Protein AF-A0A760VN78-F1 (afdb_monomer_lite)

Organism: Salmonella enterica (NCBI:txid28901)

pLDDT: mean 89.47, std 11.07, range [56.03, 98.0]

InterPro domains:
  IPR010994 RuvA domain 2-like [SSF47781] (1-103)

Structure (mmCIF, N/CA/C/O backbone):
data_AF-A0A760VN78-F1
#
_entry.id   AF-A0A760VN78-F1
#
loop_
_atom_site.group_PDB
_atom_site.id
_atom_site.type_symbol
_atom_site.label_atom_id
_atom_site.label_alt_id
_atom_site.label_comp_id
_atom_site.label_asym_id
_atom_site.label_entity_id
_atom_site.label_seq_id
_atom_site.pdbx_PDB_ins_code
_atom_site.Cartn_x
_atom_site.Cartn_y
_atom_site.Cartn_z
_atom_site.occupancy
_atom_site.B_iso_or_equiv
_atom_site.auth_seq_id
_atom_site.auth_comp_id
_atom_site.auth_asym_id
_atom_site.auth_atom_id
_atom_site.pdbx_PDB_model_num
ATOM 1 N N . ALA A 1 1 ? 9.417 -12.434 -15.288 1.00 62.22 1 ALA A N 1
ATOM 2 C CA . ALA A 1 1 ? 10.296 -11.330 -14.841 1.00 62.22 1 ALA A CA 1
ATOM 3 C C . ALA A 1 1 ? 10.685 -10.469 -16.041 1.00 62.22 1 ALA A C 1
ATOM 5 O O . ALA A 1 1 ? 10.867 -11.030 -17.114 1.00 62.22 1 ALA A O 1
ATOM 6 N N . LEU A 1 2 ? 10.800 -9.146 -15.868 1.00 68.19 2 LEU A N 1
ATOM 7 C CA . LEU A 1 2 ? 11.227 -8.212 -16.921 1.00 68.19 2 LEU A CA 1
ATOM 8 C C . LEU A 1 2 ? 12.751 -8.306 -17.143 1.00 68.19 2 LEU A C 1
ATOM 10 O O . LEU A 1 2 ? 13.520 -8.241 -16.182 1.00 68.19 2 LEU A O 1
ATOM 14 N N . THR A 1 3 ? 13.191 -8.458 -18.392 1.00 73.38 3 THR A N 1
ATOM 15 C CA . THR A 1 3 ? 14.614 -8.579 -18.771 1.00 73.38 3 THR A CA 1
ATOM 16 C C . THR A 1 3 ? 15.136 -7.313 -19.455 1.00 73.38 3 THR A C 1
ATOM 18 O O . THR A 1 3 ? 14.365 -6.543 -20.026 1.00 73.38 3 THR A O 1
ATOM 21 N N . SER A 1 4 ? 16.458 -7.100 -19.437 1.00 67.50 4 SER A N 1
ATOM 22 C CA . SER A 1 4 ? 17.090 -5.980 -20.160 1.00 67.50 4 SER A CA 1
ATOM 23 C C . SER A 1 4 ? 16.782 -6.025 -21.666 1.00 67.50 4 SER A C 1
ATOM 25 O O . SER A 1 4 ? 16.443 -5.007 -22.266 1.00 67.50 4 SER A O 1
ATOM 27 N N . ALA A 1 5 ? 16.782 -7.227 -22.256 1.00 69.25 5 ALA A N 1
ATOM 28 C CA . ALA A 1 5 ? 16.433 -7.441 -23.660 1.00 69.25 5 ALA A CA 1
ATOM 29 C C . ALA A 1 5 ? 14.983 -7.032 -23.981 1.00 69.25 5 ALA A C 1
ATOM 31 O O . ALA A 1 5 ? 14.736 -6.413 -25.012 1.00 69.25 5 ALA A O 1
ATOM 32 N N . GLN A 1 6 ? 14.028 -7.309 -23.085 1.00 71.62 6 GLN A N 1
ATOM 33 C CA . GLN A 1 6 ? 12.641 -6.856 -23.250 1.00 71.62 6 GLN A CA 1
ATOM 34 C C . GLN A 1 6 ? 12.526 -5.328 -23.198 1.00 71.62 6 GLN A C 1
ATOM 36 O O . GLN A 1 6 ? 11.786 -4.759 -23.989 1.00 71.62 6 GLN A O 1
ATOM 41 N N . ILE A 1 7 ? 13.288 -4.658 -22.326 1.00 68.62 7 ILE A N 1
ATOM 42 C CA . ILE A 1 7 ? 13.304 -3.187 -22.234 1.00 68.62 7 ILE A CA 1
ATOM 43 C C . ILE A 1 7 ? 13.928 -2.560 -23.489 1.00 68.62 7 ILE A C 1
ATOM 45 O O . ILE A 1 7 ? 13.421 -1.561 -23.992 1.00 68.62 7 ILE A O 1
ATOM 49 N N . ALA A 1 8 ? 15.005 -3.147 -24.018 1.00 67.12 8 ALA A N 1
ATOM 50 C CA . ALA A 1 8 ? 15.683 -2.662 -25.222 1.00 67.12 8 ALA A CA 1
ATOM 51 C C . ALA A 1 8 ? 14.812 -2.734 -26.492 1.00 67.12 8 ALA A C 1
ATOM 53 O O . ALA A 1 8 ? 15.081 -2.011 -27.452 1.00 67.12 8 ALA A O 1
ATOM 54 N N . ASN A 1 9 ? 13.783 -3.586 -26.488 1.00 72.12 9 ASN A N 1
ATOM 55 C CA . ASN A 1 9 ? 12.858 -3.781 -27.604 1.00 72.12 9 ASN A CA 1
ATOM 56 C C . ASN A 1 9 ? 11.570 -2.943 -27.490 1.00 72.12 9 ASN A C 1
ATOM 58 O O . ASN A 1 9 ? 10.733 -2.999 -28.389 1.00 72.12 9 ASN A O 1
ATOM 62 N N . THR A 1 10 ? 11.396 -2.158 -26.421 1.00 70.56 10 THR A N 1
ATOM 63 C CA . THR A 1 10 ? 10.212 -1.307 -26.243 1.00 70.56 10 THR A CA 1
ATOM 64 C C . THR A 1 10 ? 10.375 0.015 -27.016 1.00 70.56 10 THR A C 1
ATOM 66 O O . THR A 1 10 ? 11.353 0.735 -26.785 1.00 70.56 10 THR A O 1
ATOM 69 N N . PRO A 1 11 ? 9.432 0.387 -27.908 1.00 64.69 11 PRO A N 1
ATOM 70 C CA . PRO A 1 11 ? 9.476 1.658 -28.632 1.00 64.69 11 PRO A CA 1
ATOM 71 C C . PRO A 1 11 ? 9.586 2.854 -27.675 1.00 64.69 11 PRO A C 1
ATOM 73 O O . PRO A 1 11 ? 8.868 2.927 -26.681 1.00 64.69 11 PRO A O 1
ATOM 76 N N . GLY A 1 12 ? 10.498 3.788 -27.961 1.00 64.06 12 GLY A N 1
ATOM 77 C CA . GLY A 1 12 ? 10.755 4.962 -27.113 1.00 64.06 12 GLY A CA 1
ATOM 78 C C . GLY A 1 12 ? 11.878 4.797 -26.079 1.00 64.06 12 GLY A C 1
ATOM 79 O O . GLY A 1 12 ? 12.279 5.783 -25.463 1.00 64.06 12 GLY A O 1
ATOM 80 N N . PHE A 1 13 ? 12.458 3.601 -25.924 1.00 62.81 13 PHE A N 1
ATOM 81 C CA . PHE A 1 13 ? 13.640 3.385 -25.085 1.00 62.81 13 PHE A CA 1
ATOM 82 C C . PHE A 1 13 ? 14.924 3.360 -25.927 1.00 62.81 13 PHE A C 1
ATOM 84 O O . PHE A 1 13 ? 15.080 2.551 -26.839 1.00 62.81 13 PHE A O 1
ATOM 91 N N . ALA A 1 14 ? 15.881 4.244 -25.624 1.00 65.31 14 ALA A N 1
ATOM 92 C CA . ALA A 1 14 ? 17.190 4.216 -26.277 1.00 65.31 14 ALA A CA 1
ATOM 93 C C . ALA A 1 14 ? 17.936 2.923 -25.903 1.00 65.31 14 ALA A C 1
ATOM 95 O O . ALA A 1 14 ? 18.126 2.652 -24.714 1.00 65.31 14 ALA A O 1
ATOM 96 N N . LYS A 1 15 ? 18.412 2.156 -26.899 1.00 62.31 15 LYS A N 1
ATOM 97 C CA . LYS A 1 15 ? 19.104 0.863 -26.698 1.00 62.31 15 LYS A CA 1
ATOM 98 C C . LYS A 1 15 ? 20.218 0.928 -25.639 1.00 62.31 15 LYS A C 1
ATOM 100 O O . LYS A 1 15 ? 20.324 0.018 -24.821 1.00 62.31 15 LYS A O 1
ATOM 105 N N . GLY A 1 16 ? 20.964 2.037 -25.579 1.00 68.69 16 GLY A N 1
ATOM 106 C CA . GLY A 1 16 ? 22.043 2.260 -24.604 1.00 68.69 16 GLY A CA 1
ATOM 107 C C . GLY A 1 16 ? 21.611 2.526 -23.152 1.00 68.69 16 GLY A C 1
ATOM 108 O O . GLY A 1 16 ? 22.458 2.524 -22.268 1.00 68.69 16 GLY A O 1
ATOM 109 N N . LYS A 1 17 ? 20.318 2.751 -22.870 1.00 74.19 17 LYS A N 1
ATOM 110 C CA . LYS A 1 17 ? 19.794 3.005 -21.508 1.00 74.19 17 LYS A CA 1
ATOM 111 C C . LYS A 1 17 ? 19.056 1.809 -20.896 1.00 74.19 17 LYS A C 1
ATOM 113 O O . LYS A 1 17 ? 18.655 1.869 -19.734 1.00 74.19 17 LYS A O 1
ATOM 118 N N . SER A 1 18 ? 18.887 0.726 -21.653 1.00 74.75 18 SER A N 1
ATOM 119 C CA . SER A 1 18 ? 18.138 -0.473 -21.250 1.00 74.75 18 SER A CA 1
ATOM 120 C C . SER A 1 18 ? 18.649 -1.090 -19.942 1.00 74.75 18 SER A C 1
ATOM 122 O O . SER A 1 18 ? 17.858 -1.353 -19.038 1.00 74.75 18 SER A O 1
ATOM 124 N N . GLU A 1 19 ? 19.967 -1.213 -19.774 1.00 76.31 19 GLU A N 1
ATOM 125 C CA . GLU A 1 19 ? 20.576 -1.737 -18.546 1.00 76.31 19 GLU A CA 1
ATOM 126 C C . GLU A 1 19 ? 20.340 -0.839 -17.330 1.00 76.31 19 GLU A C 1
ATOM 128 O O . GLU A 1 19 ? 20.046 -1.324 -16.237 1.00 76.31 19 GLU A O 1
ATOM 133 N N . GLN A 1 20 ? 20.449 0.483 -17.499 1.00 81.50 20 GLN A N 1
ATOM 134 C CA . GLN A 1 20 ? 20.178 1.430 -16.419 1.00 81.50 20 GLN A CA 1
ATOM 135 C C . GLN A 1 20 ? 18.728 1.306 -15.956 1.00 81.50 20 GLN A C 1
ATOM 137 O O . GLN A 1 20 ? 18.467 1.265 -14.756 1.00 81.50 20 GLN A O 1
ATOM 142 N N . ILE A 1 21 ? 17.799 1.201 -16.898 1.00 81.25 21 ILE A N 1
ATOM 143 C CA . ILE A 1 21 ? 16.372 1.061 -16.619 1.00 81.25 21 ILE A CA 1
ATOM 144 C C . ILE A 1 21 ? 16.085 -0.287 -15.956 1.00 81.25 21 ILE A C 1
ATOM 146 O O . ILE A 1 21 ? 15.378 -0.336 -14.953 1.00 81.25 21 ILE A O 1
ATOM 150 N N . TRP A 1 22 ? 16.705 -1.367 -16.430 1.00 80.56 22 TRP A N 1
ATOM 151 C CA . TRP A 1 22 ? 16.623 -2.678 -15.790 1.00 80.56 22 TRP A CA 1
ATOM 152 C C . TRP A 1 22 ? 17.121 -2.642 -14.336 1.00 80.56 22 TRP A C 1
ATOM 154 O O . TRP A 1 22 ? 16.455 -3.163 -13.438 1.00 80.56 22 TRP A O 1
ATOM 164 N N . ARG A 1 23 ? 18.244 -1.959 -14.068 1.00 84.69 23 ARG A N 1
ATOM 165 C CA . ARG A 1 23 ? 18.735 -1.735 -12.698 1.00 84.69 23 ARG A CA 1
ATOM 166 C C . ARG A 1 23 ? 17.711 -0.979 -11.851 1.00 84.69 23 ARG A C 1
ATOM 168 O O . ARG A 1 23 ? 17.447 -1.402 -10.729 1.00 84.69 23 ARG A O 1
ATOM 175 N N . GLN A 1 24 ? 17.096 0.081 -12.380 1.00 85.56 24 GLN A N 1
ATOM 176 C CA . GLN A 1 24 ? 16.063 0.838 -11.660 1.00 85.56 24 GLN A CA 1
ATOM 177 C C . GLN A 1 24 ? 14.823 -0.012 -11.352 1.00 85.56 24 GLN A C 1
ATOM 179 O O . GLN A 1 24 ? 14.321 0.030 -10.230 1.00 85.56 24 GLN A O 1
ATOM 184 N N . PHE A 1 25 ? 14.378 -0.860 -12.283 1.00 84.06 25 PHE A N 1
ATOM 185 C CA . PHE A 1 25 ? 13.295 -1.810 -12.016 1.00 84.06 25 PHE A CA 1
ATOM 186 C C . PHE A 1 25 ? 13.649 -2.782 -10.888 1.00 84.06 25 PHE A C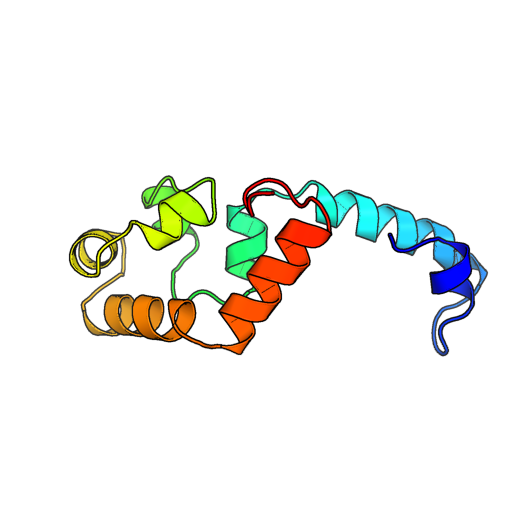 1
ATOM 188 O O . PHE A 1 25 ? 12.846 -2.993 -9.981 1.00 84.06 25 PHE A O 1
ATOM 195 N N . ASN A 1 26 ? 14.862 -3.338 -10.882 1.00 85.81 26 ASN A N 1
ATOM 196 C CA . ASN A 1 26 ? 15.297 -4.220 -9.797 1.00 85.81 26 ASN A CA 1
ATOM 197 C C . ASN A 1 26 ? 15.383 -3.505 -8.444 1.00 85.81 26 ASN A C 1
ATOM 199 O O . ASN A 1 26 ? 15.053 -4.105 -7.422 1.00 85.81 26 ASN A O 1
ATOM 203 N N . LEU A 1 27 ? 15.787 -2.232 -8.424 1.00 88.31 27 LEU A N 1
ATOM 204 C CA . LEU A 1 27 ? 15.779 -1.414 -7.209 1.00 88.31 27 LEU A CA 1
ATOM 205 C C . LEU A 1 27 ? 14.353 -1.138 -6.719 1.00 88.31 27 LEU A C 1
ATOM 207 O O . LEU A 1 27 ? 14.105 -1.198 -5.514 1.00 88.31 27 LEU A O 1
ATOM 211 N N . ALA A 1 28 ? 13.408 -0.889 -7.629 1.00 88.56 28 ALA A N 1
ATOM 212 C CA . ALA A 1 28 ? 11.999 -0.693 -7.294 1.00 88.56 28 ALA A CA 1
ATOM 213 C C . ALA A 1 28 ? 11.387 -1.943 -6.632 1.00 88.56 28 ALA A C 1
ATOM 215 O O . ALA A 1 28 ? 10.666 -1.837 -5.643 1.00 88.56 28 ALA A O 1
ATOM 216 N N . ARG A 1 29 ? 11.748 -3.146 -7.098 1.00 90.12 29 ARG A N 1
ATOM 217 C CA . ARG A 1 29 ? 11.270 -4.418 -6.517 1.00 90.12 29 ARG A CA 1
ATOM 218 C C . ARG A 1 29 ? 11.709 -4.652 -5.070 1.00 90.12 29 ARG A C 1
ATOM 220 O O . ARG A 1 29 ? 11.066 -5.423 -4.369 1.00 90.12 29 ARG A O 1
ATOM 227 N N . ARG A 1 30 ? 12.786 -3.999 -4.626 1.00 90.50 30 ARG A N 1
ATOM 228 C CA . ARG A 1 30 ? 13.326 -4.101 -3.258 1.00 90.50 30 ARG A CA 1
ATOM 229 C C . ARG A 1 30 ? 12.795 -3.022 -2.315 1.00 90.50 30 ARG A C 1
ATOM 231 O O . ARG A 1 30 ? 13.214 -2.966 -1.163 1.00 90.50 30 ARG A O 1
ATOM 238 N N . GLN A 1 31 ? 11.930 -2.133 -2.801 1.00 94.19 31 GLN A N 1
ATOM 239 C CA . GLN A 1 31 ? 11.353 -1.085 -1.967 1.00 94.19 31 GLN A CA 1
ATOM 240 C C . GLN A 1 31 ? 10.434 -1.675 -0.897 1.00 94.19 31 GLN A C 1
ATOM 242 O O . GLN A 1 31 ? 9.865 -2.752 -1.069 1.00 94.19 31 GLN A O 1
ATOM 247 N N . SER A 1 32 ? 10.289 -0.947 0.210 1.00 94.31 32 SER A N 1
ATOM 248 C CA . SER A 1 32 ? 9.434 -1.367 1.316 1.00 94.31 32 SER A CA 1
ATOM 249 C C . SER A 1 32 ? 7.963 -1.438 0.905 1.00 94.31 32 SER A C 1
ATOM 251 O O . SER A 1 32 ? 7.506 -0.695 0.031 1.00 94.31 32 SER A O 1
ATOM 253 N N . PHE A 1 33 ? 7.201 -2.282 1.603 1.00 95.56 33 PHE A N 1
ATOM 254 C CA . PHE A 1 33 ? 5.751 -2.392 1.443 1.00 95.56 33 PHE A CA 1
ATOM 255 C C . PHE A 1 33 ? 5.055 -1.022 1.491 1.00 95.56 33 PHE A C 1
ATOM 257 O O . PHE A 1 33 ? 4.281 -0.683 0.602 1.00 95.56 33 PHE A O 1
ATOM 264 N N . THR A 1 34 ? 5.409 -0.172 2.460 1.00 94.50 34 THR A N 1
ATOM 265 C CA . THR A 1 34 ? 4.840 1.177 2.587 1.00 94.50 34 THR A CA 1
ATOM 266 C C . THR A 1 34 ? 5.047 2.032 1.335 1.00 94.50 34 THR A C 1
ATOM 268 O O . THR A 1 34 ? 4.159 2.795 0.961 1.00 94.50 34 THR A O 1
ATOM 271 N N . ARG A 1 35 ? 6.198 1.906 0.659 1.00 94.62 35 ARG A N 1
ATOM 272 C CA . ARG A 1 35 ? 6.471 2.661 -0.570 1.00 94.62 35 ARG A CA 1
ATOM 273 C C . ARG A 1 35 ? 5.627 2.161 -1.739 1.00 94.62 35 ARG A C 1
ATOM 275 O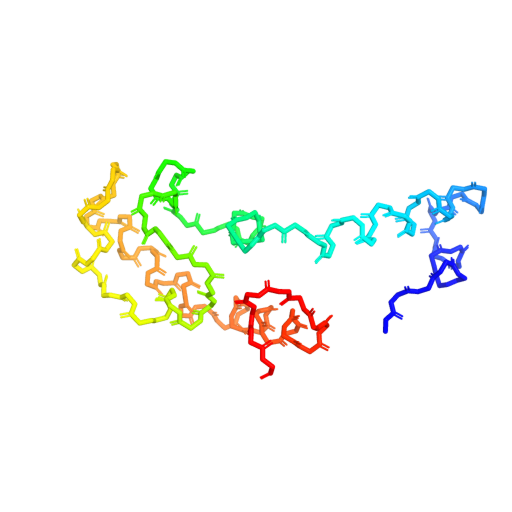 O . ARG A 1 35 ? 5.164 2.975 -2.532 1.00 94.62 35 ARG A O 1
ATOM 282 N N . TRP A 1 36 ? 5.390 0.855 -1.817 1.00 96.06 36 TRP A N 1
ATOM 283 C CA . TRP A 1 36 ? 4.473 0.279 -2.799 1.00 96.06 36 TRP A CA 1
ATOM 284 C C . TRP A 1 36 ? 3.040 0.754 -2.591 1.00 96.06 36 TRP A C 1
ATOM 286 O O . TRP A 1 36 ? 2.418 1.233 -3.529 1.00 96.06 36 TRP A O 1
ATOM 296 N N . ILE A 1 37 ? 2.542 0.707 -1.359 1.00 96.56 37 ILE A N 1
ATOM 297 C CA . ILE A 1 37 ? 1.175 1.128 -1.038 1.00 96.56 37 ILE A CA 1
ATOM 298 C C . ILE A 1 37 ? 0.959 2.625 -1.292 1.00 96.56 37 ILE A C 1
ATOM 300 O O . ILE A 1 37 ? -0.088 3.022 -1.797 1.00 96.56 37 ILE A O 1
ATOM 304 N N . MET A 1 38 ? 1.970 3.454 -1.024 1.00 95.62 38 MET A N 1
ATOM 305 C CA . MET A 1 38 ? 1.945 4.871 -1.393 1.00 95.62 38 MET A CA 1
ATOM 306 C C . MET A 1 38 ? 1.895 5.071 -2.915 1.00 95.62 38 MET A C 1
ATOM 308 O O . MET A 1 38 ? 1.131 5.900 -3.392 1.00 95.62 38 MET A O 1
ATOM 312 N N . ALA A 1 39 ? 2.667 4.297 -3.685 1.00 94.94 39 ALA A N 1
ATOM 313 C CA . ALA A 1 39 ? 2.635 4.349 -5.149 1.00 94.94 39 ALA A CA 1
ATOM 314 C C . ALA A 1 39 ? 1.314 3.827 -5.745 1.00 94.94 39 ALA A C 1
ATOM 316 O O . ALA A 1 39 ? 0.959 4.191 -6.861 1.00 94.94 39 ALA A O 1
ATOM 317 N N . MET A 1 40 ? 0.585 2.995 -4.997 1.00 95.62 40 MET A N 1
ATOM 318 C CA . MET A 1 40 ? -0.763 2.523 -5.328 1.00 95.62 40 MET A CA 1
ATOM 319 C C . MET A 1 40 ? -1.869 3.515 -4.915 1.00 95.62 40 MET A C 1
ATOM 321 O O . MET A 1 40 ? -3.046 3.167 -4.982 1.00 95.62 40 MET A O 1
ATOM 325 N N . ASP A 1 41 ? -1.499 4.726 -4.489 1.00 95.38 41 ASP A N 1
ATOM 326 C CA . ASP A 1 41 ? -2.396 5.836 -4.147 1.00 95.38 41 ASP A CA 1
ATOM 327 C C . ASP A 1 41 ? -3.398 5.518 -3.024 1.00 95.38 41 ASP A C 1
ATOM 329 O O . ASP A 1 41 ? -4.582 5.855 -3.084 1.00 95.38 41 ASP A O 1
ATOM 333 N N . ILE A 1 42 ? -2.927 4.845 -1.965 1.00 97.31 42 ILE A N 1
ATOM 334 C CA . ILE A 1 42 ? -3.741 4.699 -0.755 1.00 97.31 42 ILE A CA 1
ATOM 335 C C . ILE A 1 42 ? -4.123 6.094 -0.217 1.00 97.31 42 ILE A C 1
ATOM 337 O O . ILE A 1 42 ? -3.267 6.979 -0.125 1.00 97.31 42 ILE A O 1
ATOM 341 N N . PRO A 1 43 ? -5.368 6.318 0.238 1.00 97.00 43 PRO A N 1
ATOM 342 C CA . PRO A 1 43 ? -5.807 7.632 0.708 1.00 97.00 43 PRO A CA 1
ATOM 343 C C . PRO A 1 43 ? -5.312 7.985 2.126 1.00 97.00 43 PRO A C 1
ATOM 345 O O . PRO A 1 43 ? -5.999 8.677 2.881 1.00 97.00 43 PRO A O 1
ATOM 348 N N . LEU A 1 44 ? -4.098 7.573 2.494 1.00 96.69 44 LEU A N 1
ATOM 349 C CA . LEU A 1 44 ? -3.425 7.880 3.757 1.00 96.69 44 LEU A CA 1
ATOM 350 C C . LEU A 1 44 ? -2.234 8.816 3.535 1.00 96.69 44 LEU A C 1
ATOM 352 O O . LEU A 1 44 ? -1.596 8.818 2.489 1.00 96.69 44 LEU A O 1
ATOM 356 N N . THR A 1 45 ? -1.915 9.622 4.546 1.00 94.81 45 THR A N 1
ATOM 357 C CA . THR A 1 45 ? -0.651 10.369 4.543 1.00 94.81 45 THR A CA 1
ATOM 358 C C . THR A 1 45 ? 0.512 9.418 4.820 1.00 94.81 45 THR A C 1
ATOM 360 O O . THR A 1 45 ? 0.332 8.359 5.424 1.00 94.81 45 THR A O 1
ATOM 363 N N . GLN A 1 46 ? 1.735 9.820 4.462 1.00 93.06 46 GLN A N 1
ATOM 364 C CA . GLN A 1 46 ? 2.930 9.066 4.848 1.00 93.06 46 GLN A CA 1
ATOM 365 C C . GLN A 1 46 ? 3.019 8.880 6.371 1.00 93.06 46 GLN A C 1
ATOM 367 O O . GLN A 1 46 ? 3.369 7.798 6.826 1.00 93.06 46 GLN A O 1
ATOM 372 N N . ALA A 1 47 ? 2.661 9.899 7.160 1.00 94.50 47 ALA A N 1
ATOM 373 C CA . ALA A 1 47 ? 2.664 9.804 8.619 1.00 94.50 47 ALA A CA 1
ATOM 374 C C . ALA A 1 47 ? 1.660 8.759 9.137 1.00 94.50 47 ALA A C 1
ATOM 376 O O . ALA A 1 47 ? 2.012 7.951 9.992 1.00 94.50 47 ALA A O 1
ATOM 377 N N . ALA A 1 48 ? 0.442 8.721 8.581 1.00 96.12 48 ALA A N 1
ATOM 378 C CA . ALA A 1 48 ? -0.558 7.714 8.932 1.00 96.12 48 ALA A CA 1
ATOM 379 C C . ALA A 1 48 ? -0.096 6.298 8.557 1.00 96.12 48 ALA A C 1
ATOM 381 O O . ALA A 1 48 ? -0.193 5.387 9.371 1.00 96.12 48 ALA A O 1
ATOM 382 N N . LEU A 1 49 ? 0.485 6.125 7.367 1.00 94.38 49 LEU A N 1
ATOM 383 C CA . LEU A 1 49 ? 1.054 4.846 6.929 1.00 94.38 49 LEU A CA 1
ATOM 384 C C . LEU A 1 49 ? 2.202 4.353 7.818 1.00 94.38 49 LEU A C 1
ATOM 386 O O . LEU A 1 49 ? 2.328 3.157 8.057 1.00 94.38 49 LEU A O 1
ATOM 390 N N . GLN A 1 50 ? 3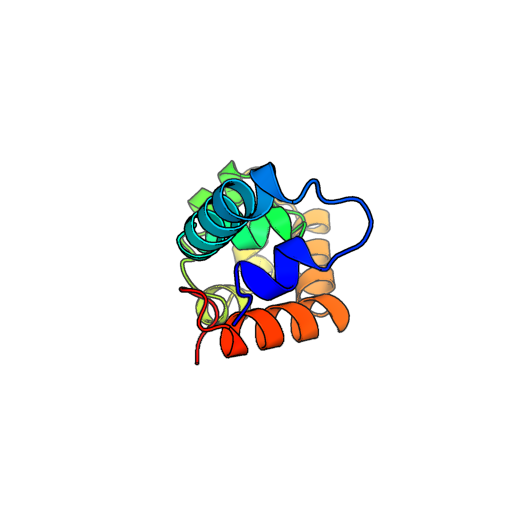.061 5.253 8.301 1.00 93.50 50 GLN A N 1
ATOM 391 C CA . GLN A 1 50 ? 4.108 4.868 9.249 1.00 93.50 50 GLN A CA 1
ATOM 392 C C . GLN A 1 50 ? 3.509 4.473 10.603 1.00 93.50 50 GLN A C 1
ATOM 394 O O . GLN A 1 50 ? 3.923 3.465 11.176 1.00 93.50 50 GLN A O 1
ATOM 399 N N . ALA A 1 51 ? 2.509 5.224 11.073 1.00 95.56 51 ALA A N 1
ATOM 400 C CA . ALA A 1 51 ? 1.819 4.974 12.334 1.00 95.56 51 ALA A CA 1
ATOM 401 C C . ALA A 1 51 ? 0.987 3.679 12.339 1.00 95.56 51 ALA A C 1
ATOM 403 O O . ALA A 1 51 ? 0.841 3.078 13.399 1.00 95.56 51 ALA A O 1
ATOM 404 N N . SER A 1 52 ? 0.479 3.214 11.188 1.00 94.94 52 SER A N 1
ATOM 405 C CA . SER A 1 52 ? -0.264 1.942 11.122 1.00 94.94 52 SER A CA 1
ATOM 406 C C . SER A 1 52 ? 0.618 0.728 11.425 1.00 94.94 52 SER A C 1
ATOM 408 O O . SER A 1 52 ? 0.131 -0.312 11.869 1.00 94.94 52 SER A O 1
ATOM 410 N N . GLY A 1 53 ? 1.931 0.854 11.200 1.00 94.06 53 GLY A N 1
ATOM 411 C CA . GLY A 1 53 ? 2.889 -0.222 11.429 1.00 94.06 53 GLY A CA 1
ATOM 412 C C . GLY A 1 53 ? 2.774 -1.378 10.434 1.00 94.06 53 GLY A C 1
ATOM 413 O O . GLY A 1 53 ? 3.510 -2.350 10.571 1.00 94.06 53 GLY A O 1
ATOM 414 N N . ASP A 1 54 ? 1.914 -1.274 9.417 1.00 95.94 54 ASP A N 1
ATOM 415 C CA . ASP A 1 54 ? 1.711 -2.352 8.450 1.00 95.94 54 ASP A CA 1
ATOM 416 C C . ASP A 1 54 ? 2.968 -2.568 7.604 1.00 95.94 54 ASP A C 1
ATOM 418 O O . ASP A 1 54 ? 3.611 -1.626 7.120 1.00 95.94 54 ASP A O 1
ATOM 422 N N . ARG A 1 55 ? 3.337 -3.836 7.445 1.00 95.44 55 ARG A N 1
ATOM 423 C CA . ARG A 1 55 ? 4.484 -4.304 6.657 1.00 95.44 55 ARG A CA 1
ATOM 424 C C . ARG A 1 55 ? 4.083 -5.318 5.590 1.00 95.44 55 ARG A C 1
ATOM 426 O O . ARG A 1 55 ? 4.932 -5.691 4.782 1.00 95.44 55 ARG A O 1
ATOM 433 N N . SER A 1 56 ? 2.818 -5.737 5.565 1.00 96.69 56 SER A N 1
ATOM 434 C CA . SER A 1 56 ? 2.284 -6.638 4.551 1.00 96.69 56 SER A CA 1
ATOM 435 C C . SER A 1 56 ? 0.847 -6.304 4.146 1.00 96.69 56 SER A C 1
ATOM 437 O O . SER A 1 56 ? 0.096 -5.652 4.874 1.00 96.69 56 SER A O 1
ATOM 439 N N . TRP A 1 57 ? 0.463 -6.792 2.967 1.00 96.94 57 TRP A N 1
ATOM 440 C CA . TRP A 1 57 ? -0.876 -6.698 2.405 1.00 96.94 57 TRP A CA 1
ATOM 441 C C . TRP A 1 57 ? -1.898 -7.372 3.315 1.00 96.94 57 TRP A C 1
ATOM 443 O O . TRP A 1 57 ? -2.944 -6.798 3.585 1.00 96.94 57 TRP A O 1
ATOM 453 N N . GLU A 1 58 ? -1.561 -8.538 3.865 1.00 95.94 58 GLU A N 1
ATOM 454 C CA . GLU A 1 58 ? -2.392 -9.250 4.838 1.00 95.94 58 GLU A CA 1
ATOM 455 C C . GLU A 1 58 ? -2.686 -8.401 6.085 1.00 95.94 58 GLU A C 1
ATOM 457 O O . GLU A 1 58 ? -3.849 -8.241 6.453 1.00 95.94 58 GLU A O 1
ATOM 462 N N . GLN A 1 59 ? -1.662 -7.783 6.687 1.00 96.19 59 GLN A N 1
ATOM 463 C CA . GLN A 1 59 ? -1.842 -6.904 7.849 1.00 96.19 59 GLN A CA 1
ATOM 464 C C . GLN A 1 59 ? -2.758 -5.719 7.527 1.00 96.19 59 GLN A C 1
ATOM 466 O O . GLN A 1 59 ? -3.652 -5.400 8.310 1.00 96.19 59 GLN A O 1
ATOM 471 N N . LEU A 1 60 ? -2.582 -5.110 6.349 1.00 96.44 60 LEU A N 1
ATOM 472 C CA . LEU A 1 60 ? -3.435 -4.024 5.868 1.00 96.44 60 LEU A CA 1
ATOM 473 C C . LEU A 1 60 ? -4.893 -4.482 5.698 1.00 96.44 60 LEU A C 1
ATOM 475 O O . LEU A 1 60 ? -5.817 -3.758 6.075 1.00 96.44 60 LEU A O 1
ATOM 479 N N . LEU A 1 61 ? -5.124 -5.683 5.154 1.00 94.94 61 LEU A N 1
ATOM 480 C CA . LEU A 1 61 ? -6.470 -6.235 4.970 1.00 94.94 61 LEU A CA 1
ATOM 481 C C . LEU A 1 61 ? -7.184 -6.497 6.302 1.00 94.94 61 LEU A C 1
ATOM 483 O O . LEU A 1 61 ? -8.393 -6.292 6.379 1.00 94.94 61 LEU A O 1
ATOM 487 N N . MET A 1 62 ? -6.449 -6.880 7.348 1.00 95.56 62 MET A N 1
ATOM 488 C CA . MET A 1 62 ? -6.996 -7.120 8.690 1.00 95.56 62 MET A CA 1
ATOM 489 C C . MET A 1 62 ? -7.448 -5.840 9.411 1.00 95.56 62 MET A C 1
ATOM 491 O O . MET A 1 62 ? -8.118 -5.917 10.442 1.00 95.56 62 MET A O 1
ATOM 495 N N . ARG A 1 63 ? -7.092 -4.649 8.912 1.00 96.38 63 ARG A N 1
ATOM 496 C CA . ARG A 1 63 ? -7.451 -3.389 9.573 1.00 96.38 63 ARG A CA 1
ATOM 497 C C . ARG A 1 63 ? -8.926 -3.056 9.407 1.00 96.38 63 ARG A C 1
ATOM 499 O O . ARG A 1 63 ? -9.499 -3.120 8.319 1.00 96.38 63 ARG A O 1
ATOM 506 N N . THR A 1 64 ? -9.532 -2.622 10.501 1.00 96.00 64 THR A N 1
ATOM 507 C CA . THR A 1 64 ? -10.901 -2.114 10.513 1.00 96.00 64 THR A CA 1
ATOM 508 C C . THR A 1 64 ? -10.924 -0.620 10.211 1.00 96.00 64 THR A C 1
ATOM 510 O O . THR A 1 64 ? -9.920 0.080 10.354 1.00 96.00 64 THR A O 1
ATOM 513 N N . GLU A 1 65 ? -12.093 -0.095 9.856 1.00 95.00 65 GLU A N 1
ATOM 514 C CA . GLU A 1 65 ? -12.273 1.352 9.725 1.00 95.00 65 GLU A CA 1
ATOM 515 C C . GLU A 1 65 ? -11.944 2.093 11.033 1.00 95.00 65 GLU A C 1
ATOM 517 O O . GLU A 1 65 ? -11.310 3.147 11.014 1.00 95.00 65 GLU A O 1
ATOM 522 N N . GLN A 1 66 ? -12.285 1.500 12.183 1.00 96.50 66 GLN A N 1
ATOM 523 C CA . GLN A 1 66 ? -11.937 2.037 13.500 1.00 96.50 66 GLN A CA 1
ATOM 524 C C . GLN A 1 66 ? -10.421 2.158 13.695 1.00 96.50 66 GLN A C 1
ATOM 526 O O . GLN A 1 66 ? -9.969 3.165 14.234 1.00 96.50 66 GLN A O 1
ATOM 531 N N . HIS A 1 67 ? -9.638 1.176 13.235 1.00 97.25 67 HIS A N 1
ATOM 532 C CA . HIS A 1 67 ? -8.179 1.263 13.280 1.00 97.25 67 HIS A CA 1
ATOM 533 C C . HIS A 1 67 ? -7.677 2.461 12.468 1.00 97.25 67 HIS A C 1
ATOM 535 O O . HIS A 1 67 ? -6.906 3.272 12.976 1.00 97.25 67 HIS A O 1
ATOM 541 N N . TRP A 1 68 ? -8.165 2.626 11.235 1.00 96.56 68 TRP A N 1
ATOM 542 C CA . TRP A 1 68 ? -7.775 3.754 10.388 1.00 96.56 68 TRP A CA 1
ATOM 543 C C . TRP A 1 68 ? -8.106 5.100 11.031 1.00 96.56 68 TRP A C 1
ATOM 545 O O . TRP A 1 68 ? -7.296 6.021 10.973 1.00 96.56 68 TRP A O 1
ATOM 555 N N . ARG A 1 69 ? -9.253 5.201 11.711 1.00 97.50 69 ARG A N 1
ATOM 556 C CA . ARG A 1 69 ? -9.691 6.426 12.396 1.00 97.50 69 ARG A CA 1
ATOM 557 C C . ARG A 1 69 ? -8.791 6.870 13.552 1.00 97.50 69 ARG A C 1
ATOM 559 O O . ARG A 1 69 ? -8.845 8.030 13.947 1.00 97.50 69 ARG A O 1
ATOM 566 N N . GLN A 1 70 ? -7.988 5.964 14.106 1.00 96.81 70 GLN A N 1
ATOM 567 C CA . GLN A 1 70 ? -7.043 6.270 15.184 1.00 96.81 70 GLN A CA 1
ATOM 568 C C . GLN A 1 70 ? -5.719 6.842 14.659 1.00 96.81 70 GLN A C 1
ATOM 570 O O . GLN A 1 70 ? -4.895 7.307 15.446 1.00 96.81 70 GLN A O 1
ATOM 575 N N . LEU A 1 71 ? -5.498 6.820 13.341 1.00 97.12 71 LEU A N 1
ATOM 576 C CA . LEU A 1 71 ? -4.251 7.282 12.749 1.00 97.12 71 LEU A CA 1
ATOM 577 C C . LEU A 1 71 ? -4.223 8.808 12.561 1.00 97.12 71 LEU A C 1
ATOM 579 O O . LEU A 1 71 ? -5.261 9.440 12.326 1.00 97.12 71 LEU A O 1
ATOM 583 N N . PRO A 1 72 ? -3.023 9.421 12.570 1.00 96.94 72 PRO A N 1
ATOM 584 C CA . PRO A 1 72 ? -2.861 10.851 12.335 1.00 96.94 72 PRO A CA 1
ATOM 585 C C . PRO A 1 72 ? -3.579 11.331 11.067 1.00 96.94 72 PRO A C 1
ATOM 587 O O . PRO A 1 72 ? -3.471 10.722 10.001 1.00 96.94 72 PRO A O 1
ATOM 590 N N . ALA A 1 73 ? -4.305 12.447 11.177 1.00 95.62 73 ALA A N 1
ATOM 591 C CA . ALA A 1 73 ? -5.040 13.083 10.075 1.00 95.62 73 ALA A CA 1
ATOM 592 C C . ALA A 1 73 ? -6.028 12.160 9.320 1.00 95.62 73 ALA A C 1
ATOM 594 O O . ALA A 1 73 ? -6.387 12.435 8.164 1.00 95.62 73 ALA A O 1
ATOM 595 N N . THR A 1 74 ? -6.493 11.085 9.963 1.00 97.38 74 THR A N 1
ATOM 596 C CA . THR A 1 74 ? -7.380 10.082 9.365 1.00 97.38 74 THR A CA 1
ATOM 597 C C . THR A 1 74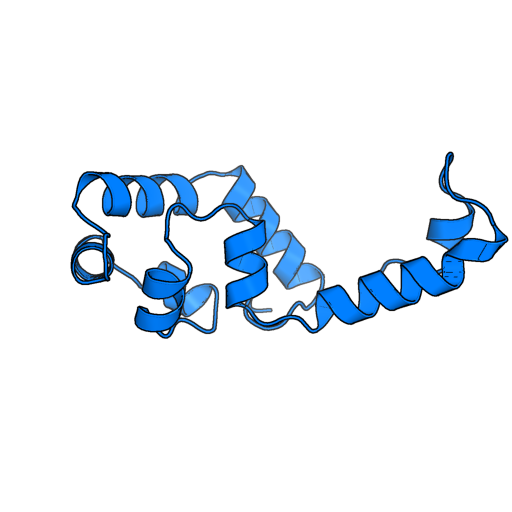 ? -8.713 10.053 10.101 1.00 97.38 74 THR A C 1
ATOM 599 O O . THR A 1 74 ? -8.941 9.243 10.979 1.00 97.38 74 THR A O 1
ATOM 602 N N . GLY A 1 75 ? -9.614 10.974 9.752 1.00 96.12 75 GLY A N 1
ATOM 603 C CA . GLY A 1 75 ? -11.006 10.932 10.216 1.00 96.12 75 GLY A CA 1
ATOM 604 C C . GLY A 1 75 ? -11.864 9.948 9.412 1.00 96.12 75 GLY A C 1
ATOM 605 O O . GLY A 1 75 ? -11.402 9.376 8.426 1.00 96.12 75 GLY A O 1
ATOM 606 N N . GLU A 1 76 ? -13.139 9.824 9.782 1.00 97.19 76 GLU A N 1
ATOM 607 C CA . GLU A 1 76 ? -14.136 8.924 9.171 1.00 97.19 76 GLU A CA 1
ATOM 608 C C . GLU A 1 76 ? -14.129 8.955 7.637 1.00 97.19 76 GLU A C 1
ATOM 610 O O . GLU A 1 76 ? -13.867 7.946 6.996 1.00 97.19 76 GLU A O 1
ATOM 615 N N . ARG A 1 77 ? -14.251 10.141 7.028 1.00 96.94 77 ARG A N 1
ATOM 616 C CA . ARG A 1 77 ? -14.217 10.296 5.562 1.00 96.94 77 ARG A CA 1
ATOM 617 C C . ARG A 1 77 ? -12.955 9.709 4.911 1.00 96.94 77 ARG A C 1
ATOM 619 O O . ARG A 1 77 ? -13.000 9.252 3.772 1.00 96.94 77 ARG A O 1
ATOM 626 N N . ARG A 1 78 ? -11.796 9.798 5.573 1.00 97.50 78 ARG A N 1
ATOM 627 C CA . ARG A 1 78 ? -10.539 9.246 5.042 1.00 97.50 78 ARG A CA 1
ATOM 628 C C . ARG A 1 78 ? -10.481 7.736 5.273 1.00 97.50 78 ARG A C 1
ATOM 630 O O . ARG A 1 78 ? -10.076 7.030 4.361 1.00 97.50 78 ARG A O 1
ATOM 637 N N . ALA A 1 79 ? -10.924 7.262 6.435 1.00 97.88 79 ALA A N 1
ATOM 638 C CA . ALA A 1 79 ? -11.023 5.839 6.745 1.00 97.88 79 ALA A CA 1
ATOM 639 C C . ALA A 1 79 ? -11.967 5.102 5.776 1.00 97.88 79 ALA A C 1
ATOM 641 O O . ALA A 1 79 ? -11.571 4.081 5.222 1.00 97.88 79 ALA A O 1
ATOM 642 N N . GLY A 1 80 ? -13.133 5.680 5.467 1.00 97.75 80 GLY A N 1
ATOM 643 C CA . GLY A 1 80 ? -14.046 5.1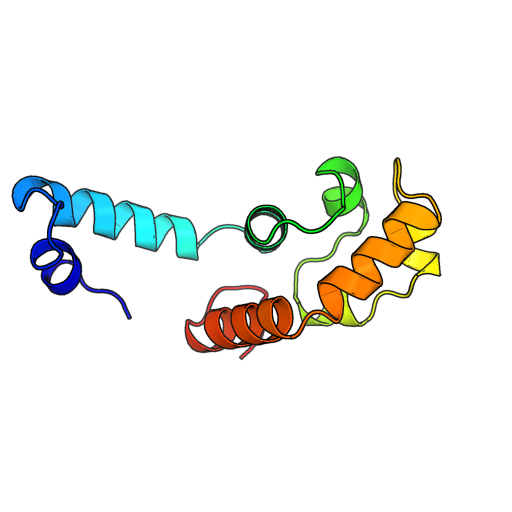70 4.440 1.00 97.75 80 GLY A CA 1
ATOM 644 C C . GLY A 1 80 ? -13.377 5.059 3.067 1.00 97.75 80 GLY A C 1
ATOM 645 O O . GLY A 1 80 ? -13.403 3.997 2.456 1.00 97.75 80 GLY A O 1
ATOM 646 N N . ARG A 1 81 ? -12.630 6.089 2.636 1.00 98.00 81 ARG A N 1
ATOM 647 C CA . ARG A 1 81 ? -11.849 6.002 1.388 1.00 98.00 81 ARG A CA 1
ATOM 648 C C . ARG A 1 81 ? -10.792 4.898 1.405 1.00 98.00 81 ARG A C 1
ATOM 650 O O . ARG A 1 81 ? -10.499 4.352 0.349 1.00 98.00 81 ARG A O 1
ATOM 657 N N . VAL A 1 82 ? -10.186 4.584 2.554 1.00 97.81 82 VAL A N 1
ATOM 658 C CA . VAL A 1 82 ? -9.241 3.456 2.652 1.00 97.81 82 VAL A CA 1
ATOM 659 C C . VAL A 1 82 ? -9.972 2.134 2.438 1.00 97.81 82 VAL A C 1
ATOM 661 O O . VAL A 1 82 ? -9.454 1.281 1.720 1.00 97.81 82 VAL A O 1
ATOM 664 N N . SER A 1 83 ? -11.174 1.979 3.000 1.00 96.38 83 SER A N 1
ATOM 665 C CA . SER A 1 83 ? -12.037 0.824 2.734 1.00 96.38 83 SER A CA 1
ATOM 666 C C . SER A 1 83 ? -12.393 0.730 1.246 1.00 96.38 83 SER A C 1
ATOM 668 O O . SER A 1 83 ? -12.123 -0.303 0.640 1.00 96.38 83 SER A O 1
ATOM 670 N N . ASP A 1 84 ? -12.863 1.816 0.625 1.00 97.69 84 ASP A N 1
ATOM 671 C CA . ASP A 1 84 ? -13.200 1.850 -0.808 1.00 97.69 84 ASP A CA 1
ATOM 672 C C . ASP A 1 84 ? -11.992 1.514 -1.695 1.00 97.69 84 ASP A C 1
ATOM 674 O O . ASP A 1 84 ? -12.084 0.723 -2.635 1.00 97.69 84 ASP A O 1
ATOM 678 N N . TRP A 1 85 ? -10.831 2.096 -1.384 1.00 97.81 85 TRP A N 1
ATOM 679 C CA . TRP A 1 85 ? -9.576 1.835 -2.086 1.00 97.81 85 TRP A CA 1
ATOM 680 C C . TRP A 1 85 ? -9.157 0.370 -1.958 1.00 97.81 85 TRP A C 1
ATOM 682 O O . TRP A 1 85 ? -8.807 -0.263 -2.952 1.00 97.81 85 TRP A O 1
ATOM 692 N N . ARG A 1 86 ? -9.240 -0.195 -0.749 1.00 95.62 86 ARG A N 1
ATOM 693 C CA . ARG A 1 86 ? -8.945 -1.609 -0.491 1.00 95.62 86 ARG A CA 1
ATOM 694 C C . ARG A 1 86 ? -9.903 -2.514 -1.257 1.00 95.62 86 ARG A C 1
ATOM 696 O O . ARG A 1 86 ? -9.490 -3.569 -1.742 1.00 95.62 86 ARG A O 1
ATOM 703 N N . ASP A 1 87 ? -11.167 -2.115 -1.358 1.00 95.81 87 ASP A N 1
ATOM 704 C CA . ASP A 1 87 ? -12.201 -2.910 -1.999 1.00 95.81 87 ASP A CA 1
ATOM 705 C C . ASP A 1 87 ? -12.257 -2.783 -3.519 1.00 95.81 87 ASP A C 1
ATOM 707 O O . ASP A 1 87 ? -12.807 -3.676 -4.176 1.00 95.81 87 ASP A O 1
ATOM 711 N N . ASN A 1 88 ? -11.587 -1.773 -4.075 1.00 97.75 88 ASN A N 1
ATOM 712 C CA . ASN A 1 88 ? -11.470 -1.538 -5.504 1.00 97.75 88 ASN A CA 1
ATOM 713 C C . ASN A 1 88 ? -10.901 -2.776 -6.246 1.00 97.75 88 ASN A C 1
ATOM 715 O O . ASN A 1 88 ? -9.795 -3.244 -5.941 1.00 97.75 88 ASN A O 1
ATOM 719 N N . PRO A 1 89 ? -11.609 -3.300 -7.269 1.00 96.75 89 PRO A N 1
ATOM 720 C CA . PRO A 1 89 ? -11.169 -4.472 -8.025 1.00 96.75 89 PRO A CA 1
ATOM 721 C C . PRO A 1 89 ? -9.790 -4.325 -8.682 1.00 96.75 89 PRO A C 1
ATOM 723 O O . PRO A 1 89 ? -9.038 -5.299 -8.739 1.00 96.75 89 PRO A O 1
ATOM 726 N N . GLN A 1 90 ? -9.435 -3.126 -9.150 1.00 96.19 90 GLN A N 1
ATOM 727 C CA . GLN A 1 90 ? -8.139 -2.855 -9.776 1.00 96.19 90 GLN A CA 1
ATOM 728 C C . GLN A 1 90 ? -7.005 -2.890 -8.750 1.00 96.19 90 GLN A C 1
ATOM 730 O O . GLN A 1 90 ? -5.958 -3.472 -9.023 1.00 96.19 90 GLN A O 1
ATOM 735 N N . ILE A 1 91 ? -7.228 -2.357 -7.546 1.00 97.62 91 ILE A N 1
ATOM 736 C CA . ILE A 1 91 ? -6.257 -2.427 -6.445 1.00 97.62 91 ILE A CA 1
ATOM 737 C C . ILE A 1 91 ? -6.033 -3.882 -6.017 1.00 97.62 91 ILE A C 1
ATOM 739 O O . ILE A 1 91 ? -4.890 -4.322 -5.875 1.00 97.62 91 ILE A O 1
ATOM 743 N N . LYS A 1 92 ? -7.108 -4.673 -5.906 1.00 96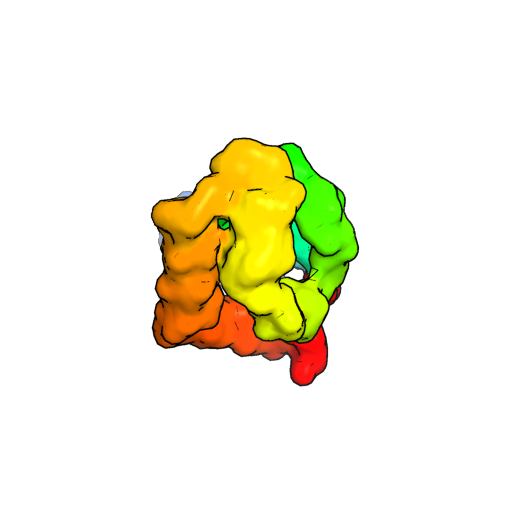.12 92 LYS A N 1
ATOM 744 C CA . LYS A 1 92 ? -7.025 -6.119 -5.637 1.00 96.12 92 LYS A CA 1
ATOM 745 C C . LYS A 1 92 ? -6.256 -6.862 -6.736 1.00 96.12 92 LYS A C 1
ATOM 747 O O . LYS A 1 92 ? -5.425 -7.714 -6.428 1.00 96.12 92 LYS A O 1
ATOM 752 N N . ALA A 1 93 ? -6.507 -6.551 -8.009 1.00 95.88 93 ALA A N 1
ATOM 753 C CA . ALA A 1 93 ? -5.782 -7.145 -9.133 1.00 95.88 93 ALA A CA 1
ATOM 754 C C . ALA A 1 93 ? -4.290 -6.773 -9.122 1.00 95.88 93 ALA A C 1
ATOM 756 O O . ALA A 1 93 ? -3.444 -7.645 -9.319 1.00 95.88 93 ALA A O 1
ATOM 757 N N . LEU A 1 94 ? -3.964 -5.513 -8.823 1.00 95.75 94 LEU A N 1
ATOM 758 C CA . LEU A 1 94 ? -2.587 -5.038 -8.723 1.00 95.75 94 LEU A CA 1
ATOM 759 C C . LEU A 1 94 ? -1.831 -5.716 -7.574 1.00 95.75 94 LEU A C 1
ATOM 761 O O . LEU A 1 94 ? -0.713 -6.179 -7.782 1.00 95.75 94 LEU A O 1
ATOM 765 N N . SER A 1 95 ? -2.451 -5.851 -6.399 1.00 96.19 95 SER A N 1
ATOM 766 C CA . SER A 1 95 ? -1.867 -6.589 -5.271 1.00 96.19 95 SER A CA 1
ATOM 767 C C . SER A 1 95 ? -1.543 -8.044 -5.643 1.00 96.19 95 SER A C 1
ATOM 769 O O . SER A 1 95 ? -0.415 -8.498 -5.447 1.00 96.19 95 SER A O 1
ATOM 771 N N . ARG A 1 96 ? -2.481 -8.757 -6.287 1.00 95.56 96 ARG A N 1
ATOM 772 C CA . ARG A 1 96 ? -2.249 -10.134 -6.769 1.00 95.56 96 ARG A CA 1
ATOM 773 C C . ARG A 1 96 ? -1.115 -10.206 -7.787 1.00 95.56 96 ARG A C 1
ATOM 775 O O . ARG A 1 96 ? -0.297 -11.120 -7.734 1.00 95.56 96 ARG A O 1
ATOM 782 N N . TRP A 1 97 ? -1.048 -9.243 -8.704 1.00 94.50 97 TRP A N 1
ATOM 783 C CA . TRP A 1 97 ? 0.040 -9.173 -9.674 1.00 94.50 97 TRP A CA 1
ATOM 784 C C . TRP A 1 97 ? 1.398 -8.954 -8.989 1.00 94.50 97 TRP A C 1
ATOM 786 O O . TRP A 1 97 ? 2.358 -9.644 -9.327 1.00 94.50 97 TRP A O 1
ATOM 796 N N . LEU A 1 98 ? 1.481 -8.065 -7.990 1.00 94.38 98 LEU A N 1
ATOM 797 C CA . LEU A 1 98 ? 2.696 -7.841 -7.194 1.00 94.38 98 LEU A CA 1
ATOM 798 C C . LEU A 1 98 ? 3.107 -9.097 -6.405 1.00 94.38 98 LEU A C 1
ATOM 800 O O . LEU A 1 98 ? 4.297 -9.419 -6.378 1.00 94.38 98 LEU A O 1
ATOM 804 N N . SER A 1 99 ? 2.143 -9.843 -5.852 1.00 94.94 99 SER A N 1
ATOM 805 C CA . SER A 1 99 ? 2.380 -11.157 -5.228 1.00 94.94 99 SER A CA 1
ATOM 806 C C . SER A 1 99 ? 2.989 -12.146 -6.225 1.00 94.94 99 SER A C 1
ATOM 808 O O . SER A 1 99 ? 4.064 -12.688 -5.988 1.00 94.94 99 SER A O 1
ATOM 810 N N . ALA A 1 100 ? 2.405 -12.278 -7.423 1.00 92.38 100 ALA A N 1
ATOM 811 C CA . ALA A 1 100 ? 2.939 -13.143 -8.480 1.00 92.38 100 ALA A CA 1
ATOM 812 C C . ALA A 1 100 ? 4.346 -12.718 -8.959 1.00 92.38 100 ALA A C 1
ATOM 814 O O . ALA A 1 100 ? 5.147 -13.546 -9.398 1.00 92.38 100 ALA A O 1
ATOM 815 N N . GLN A 1 101 ? 4.695 -11.430 -8.848 1.00 88.81 101 GLN A N 1
ATOM 816 C CA . GLN A 1 101 ? 6.054 -10.924 -9.093 1.00 88.81 101 GLN A CA 1
ATOM 817 C C . GLN A 1 101 ? 7.009 -11.095 -7.896 1.00 88.81 101 GLN A C 1
ATOM 819 O O . GLN A 1 101 ? 8.168 -10.668 -7.986 1.00 88.81 101 GLN A O 1
ATOM 824 N N . HIS A 1 102 ? 6.559 -11.739 -6.816 1.00 91.19 102 HIS A N 1
ATOM 825 C CA . HIS A 1 102 ? 7.307 -12.008 -5.588 1.00 91.19 102 HIS A CA 1
ATOM 826 C C . HIS A 1 102 ? 7.827 -10.719 -4.933 1.00 91.19 102 HIS A C 1
ATOM 828 O O . HIS A 1 102 ? 8.977 -10.638 -4.497 1.00 91.19 102 HIS A O 1
ATOM 834 N N . ILE A 1 103 ? 7.005 -9.665 -4.931 1.00 93.75 103 ILE A N 1
ATOM 835 C CA . ILE A 1 103 ? 7.345 -8.402 -4.275 1.00 93.75 103 ILE A CA 1
ATOM 836 C C . ILE A 1 103 ? 7.156 -8.554 -2.757 1.00 93.75 103 ILE A C 1
ATOM 838 O O . ILE A 1 103 ? 6.061 -8.920 -2.319 1.00 93.75 103 ILE A O 1
ATOM 842 N N . PRO A 1 104 ? 8.182 -8.248 -1.935 1.00 93.94 104 PRO A N 1
ATOM 843 C CA . PRO A 1 104 ? 8.079 -8.359 -0.485 1.00 93.94 104 PRO A CA 1
ATOM 844 C C . PRO A 1 104 ? 6.879 -7.593 0.080 1.00 93.94 104 PRO A C 1
ATOM 846 O O . PRO A 1 104 ? 6.631 -6.440 -0.273 1.00 93.94 104 PRO A O 1
ATOM 849 N N . GLY A 1 105 ? 6.151 -8.240 0.989 1.00 94.88 105 GLY A N 1
ATOM 850 C CA . GLY A 1 105 ? 4.982 -7.664 1.648 1.00 94.88 105 GLY A CA 1
ATOM 851 C C . GLY A 1 105 ? 3.648 -7.917 0.943 1.00 94.88 105 GLY A C 1
ATOM 852 O O . GLY A 1 105 ? 2.629 -7.673 1.568 1.00 94.88 105 GLY A O 1
ATOM 853 N N . PHE A 1 106 ? 3.596 -8.449 -0.283 1.00 95.38 106 PHE A N 1
ATOM 854 C CA . PHE A 1 106 ? 2.315 -8.745 -0.958 1.00 95.38 106 PHE A CA 1
ATOM 855 C C . PHE A 1 106 ? 1.821 -10.194 -0.808 1.00 95.38 106 PHE A C 1
ATOM 857 O O . PHE A 1 106 ? 0.717 -10.497 -1.250 1.00 95.38 106 PHE A O 1
ATOM 864 N N . GLY A 1 107 ? 2.572 -11.040 -0.097 1.00 84.69 107 GLY A N 1
ATOM 865 C CA . GLY A 1 107 ? 2.270 -12.465 0.066 1.00 84.69 107 GLY A CA 1
ATOM 866 C C . GLY A 1 107 ? 2.962 -13.333 -0.986 1.00 84.69 107 GLY A C 1
ATOM 867 O O . GLY A 1 107 ? 3.825 -12.854 -1.724 1.00 84.69 107 GLY A O 1
ATOM 868 N N . SER A 1 108 ? 2.621 -14.623 -0.980 1.00 56.03 108 SER A N 1
ATOM 869 C CA . SER A 1 108 ? 2.879 -15.579 -2.069 1.00 56.03 108 SER A CA 1
ATOM 870 C C . SER A 1 108 ? 1.562 -15.822 -2.788 1.00 56.03 108 SER A C 1
ATOM 872 O O . SER A 1 108 ? 0.584 -16.116 -2.066 1.00 56.03 108 SER A O 1
#

Secondary structure (DSSP, 8-state):
---HHHHHTSTT--GGGHHHHHHHHHHHHTS-HHHHHHHTT-SS-HHHHHHH---SHHHHHT--HHHHHTSTT--HHHHHHHHHHHH-HHHHHHHHHHHHTT-TTS--

Foldseek 3Di:
DDDLVNQCPDPPDPNVCSVVVVVVVVVVLQDFPLVVVVVLVQLDDSQQSVVLVQRAPVSLVPDDLVSQCVGPPRHNVSSVSNVVSNVDPVNVVVLVVSVVVVRGRSHD

Radius of gyration: 16.58 Å; chains: 1; bounding box: 36×29×44 Å

Sequence (108 aa):
ALTSAQIANTPGFAKGKSEQIWRQFNLARRQSFTRWIMAMDIPLTQAALQASGDRSWEQLLMRTEQHWRQLPATGERRAGRVSDWRDNPQIKALSRWLSAQHIPGFGS